Protein AF-A0A7J2HH05-F1 (afdb_monomer_lite)

pLDDT: mean 74.26, std 14.27, range [44.91, 89.44]

Structure (mmCIF, N/CA/C/O backbone):
data_AF-A0A7J2HH05-F1
#
_entry.id   AF-A0A7J2HH05-F1
#
loop_
_atom_site.group_PDB
_atom_site.id
_atom_site.type_symbol
_atom_site.label_atom_id
_atom_site.label_alt_id
_atom_site.label_comp_id
_atom_site.label_asym_id
_atom_site.label_entity_id
_atom_site.label_seq_id
_atom_site.pdbx_PDB_ins_code
_atom_site.Cartn_x
_atom_site.Cartn_y
_atom_site.Cartn_z
_atom_site.occupancy
_atom_site.B_iso_or_equiv
_atom_site.auth_seq_id
_atom_site.auth_comp_id
_atom_site.auth_asym_id
_atom_site.auth_atom_id
_atom_site.pdbx_PDB_model_num
ATOM 1 N N . MET A 1 1 ? -16.061 2.643 0.095 1.00 50.12 1 MET A N 1
ATOM 2 C CA . MET A 1 1 ? -15.440 3.628 -0.816 1.00 50.12 1 MET A CA 1
ATOM 3 C C . MET A 1 1 ? -14.128 3.038 -1.307 1.00 50.12 1 MET A C 1
ATOM 5 O O . MET A 1 1 ? -13.334 2.627 -0.474 1.00 50.12 1 MET A O 1
ATOM 9 N N . LEU A 1 2 ? -13.931 2.905 -2.620 1.00 59.62 2 LEU A N 1
ATOM 10 C CA . LEU A 1 2 ? -12.667 2.424 -3.188 1.00 59.62 2 LEU A CA 1
ATOM 11 C C . LEU A 1 2 ? -11.757 3.632 -3.423 1.00 59.62 2 LEU A C 1
ATOM 13 O O . LEU A 1 2 ? -12.039 4.453 -4.292 1.00 59.62 2 LEU A O 1
ATOM 17 N N . VAL A 1 3 ? -10.699 3.759 -2.623 1.00 78.00 3 VAL A N 1
ATOM 18 C CA . VAL A 1 3 ? -9.691 4.818 -2.770 1.00 78.00 3 VAL A CA 1
ATOM 19 C C . VAL A 1 3 ? -8.599 4.317 -3.714 1.00 78.00 3 VAL A C 1
ATOM 21 O O . VAL A 1 3 ? -8.062 3.230 -3.514 1.00 78.00 3 VAL A O 1
ATOM 24 N N . ARG A 1 4 ? -8.272 5.095 -4.752 1.00 81.88 4 ARG A N 1
ATOM 25 C CA . ARG A 1 4 ? -7.145 4.818 -5.658 1.00 81.88 4 ARG A CA 1
ATOM 26 C C . ARG A 1 4 ? -6.008 5.790 -5.364 1.00 81.88 4 ARG A C 1
ATOM 28 O O . ARG A 1 4 ? -6.240 6.992 -5.287 1.00 81.88 4 ARG A O 1
ATOM 35 N N . ILE A 1 5 ? -4.794 5.265 -5.226 1.00 84.81 5 ILE A N 1
ATOM 36 C CA . ILE A 1 5 ? -3.584 6.036 -4.916 1.00 84.81 5 ILE A CA 1
ATOM 37 C C . ILE A 1 5 ? -2.554 5.770 -6.016 1.00 84.81 5 ILE A C 1
ATOM 39 O O . ILE A 1 5 ? -2.297 4.618 -6.355 1.00 84.81 5 ILE A O 1
ATOM 43 N N . GLY A 1 6 ? -1.979 6.833 -6.582 1.00 89.12 6 GLY A N 1
ATOM 44 C CA . GLY A 1 6 ? -0.900 6.742 -7.567 1.00 89.12 6 GLY A CA 1
ATOM 45 C C . GLY A 1 6 ? 0.472 6.902 -6.912 1.00 89.12 6 GLY A C 1
ATOM 46 O O . GLY A 1 6 ? 0.689 7.853 -6.165 1.00 89.12 6 GLY A O 1
ATOM 47 N N . LEU A 1 7 ? 1.407 5.996 -7.209 1.00 86.69 7 LEU A N 1
ATOM 48 C CA . LEU A 1 7 ? 2.779 6.048 -6.698 1.00 86.69 7 LEU A CA 1
ATOM 49 C C . LEU A 1 7 ? 3.717 6.695 -7.737 1.00 86.69 7 LEU A C 1
ATOM 51 O O . LEU A 1 7 ? 4.044 6.079 -8.751 1.00 86.69 7 LEU A O 1
ATOM 55 N N . ILE A 1 8 ? 4.165 7.931 -7.493 1.00 87.88 8 ILE A N 1
ATOM 56 C CA . ILE A 1 8 ? 4.976 8.726 -8.439 1.00 87.88 8 ILE A CA 1
ATOM 57 C C . ILE A 1 8 ? 6.378 9.035 -7.895 1.00 87.88 8 ILE A C 1
ATOM 59 O O . ILE A 1 8 ? 6.587 9.091 -6.687 1.00 87.88 8 ILE A O 1
ATOM 63 N N . GLY A 1 9 ? 7.364 9.233 -8.779 1.00 86.31 9 GLY A N 1
ATOM 64 C CA . GLY A 1 9 ? 8.727 9.631 -8.389 1.00 86.31 9 GLY A CA 1
ATOM 65 C C . GLY A 1 9 ? 9.818 9.224 -9.385 1.00 86.31 9 GLY A C 1
ATOM 66 O O . GLY A 1 9 ? 9.572 8.432 -10.297 1.00 86.31 9 GLY A O 1
ATOM 67 N N . LYS A 1 10 ? 11.041 9.736 -9.186 1.00 85.56 10 LYS A N 1
ATOM 68 C CA . LYS A 1 10 ? 12.215 9.500 -10.057 1.00 85.56 10 LYS A CA 1
ATOM 69 C C . LYS A 1 10 ? 12.570 8.012 -10.172 1.00 85.56 10 LYS A C 1
ATOM 71 O O . LYS A 1 10 ? 12.186 7.207 -9.328 1.00 85.56 10 LYS A O 1
ATOM 76 N N . THR A 1 11 ? 13.279 7.612 -11.221 1.00 78.19 11 THR A N 1
ATOM 77 C CA . THR A 1 11 ? 13.749 6.225 -11.391 1.00 78.19 11 THR A CA 1
ATOM 78 C C . THR A 1 11 ? 14.630 5.784 -10.213 1.00 78.19 11 THR A C 1
ATOM 80 O O . THR A 1 11 ? 15.299 6.607 -9.595 1.00 78.19 11 THR A O 1
ATOM 83 N N . ASN A 1 12 ? 14.603 4.490 -9.872 1.00 77.25 12 ASN A N 1
ATOM 84 C CA . ASN A 1 12 ? 15.413 3.874 -8.805 1.00 77.25 12 ASN A CA 1
ATOM 85 C C . ASN A 1 12 ? 15.224 4.425 -7.374 1.00 77.25 12 ASN A C 1
ATOM 87 O O . ASN A 1 12 ? 16.034 4.148 -6.499 1.00 77.25 12 ASN A O 1
ATOM 91 N N . THR A 1 13 ? 14.128 5.132 -7.080 1.00 84.31 13 THR A N 1
ATOM 92 C CA . THR A 1 13 ? 13.818 5.629 -5.721 1.00 84.31 13 THR A CA 1
ATOM 93 C C . THR A 1 13 ? 13.048 4.630 -4.842 1.00 84.31 13 THR A C 1
ATOM 95 O O . THR A 1 13 ? 12.356 5.038 -3.915 1.00 84.31 13 THR A O 1
ATOM 98 N N . GLY A 1 14 ? 13.072 3.332 -5.165 1.00 83.31 14 GLY A N 1
ATOM 99 C CA . GLY A 1 14 ? 12.397 2.295 -4.364 1.00 83.31 14 GLY A CA 1
ATOM 100 C C . GLY A 1 14 ? 10.874 2.184 -4.541 1.00 83.31 14 GLY A C 1
ATOM 101 O O . GLY A 1 14 ? 10.218 1.505 -3.758 1.00 83.31 14 GLY A O 1
ATOM 102 N N . LYS A 1 15 ? 10.288 2.806 -5.576 1.00 87.56 15 LYS A N 1
ATOM 103 C CA . LYS A 1 15 ? 8.832 2.759 -5.837 1.00 87.56 15 LYS A CA 1
ATOM 104 C C . LYS A 1 15 ? 8.284 1.335 -5.972 1.00 87.56 15 LYS A C 1
ATOM 106 O O . LYS A 1 15 ? 7.298 1.000 -5.329 1.00 87.56 15 LYS A O 1
ATOM 111 N N . THR A 1 16 ? 8.934 0.491 -6.771 1.00 83.00 16 THR A N 1
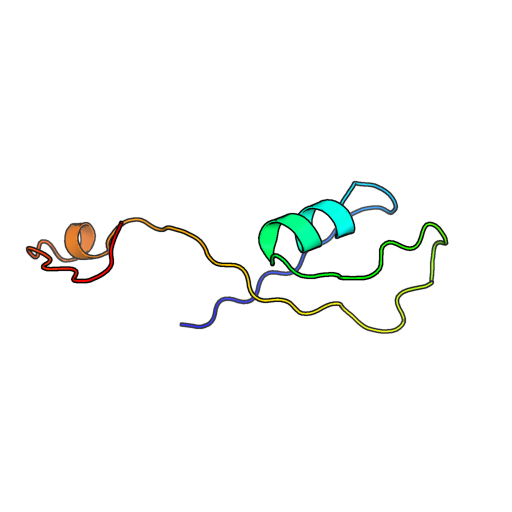ATOM 112 C CA . THR A 1 16 ? 8.506 -0.903 -6.961 1.00 83.00 16 THR A CA 1
ATOM 113 C C . THR A 1 16 ? 8.664 -1.719 -5.679 1.00 83.00 16 THR A C 1
ATOM 115 O O . THR A 1 16 ? 7.788 -2.504 -5.338 1.00 83.00 16 THR A O 1
ATOM 118 N N . THR A 1 17 ? 9.733 -1.472 -4.915 1.00 85.56 17 THR A N 1
ATOM 119 C CA . THR A 1 17 ? 9.957 -2.099 -3.606 1.00 85.56 17 THR A CA 1
ATOM 120 C C . THR A 1 17 ? 8.823 -1.780 -2.633 1.00 85.56 17 THR A C 1
ATOM 122 O O . THR A 1 17 ? 8.278 -2.687 -2.012 1.00 85.56 17 THR A O 1
ATOM 125 N N . PHE A 1 18 ? 8.425 -0.507 -2.540 1.00 87.38 18 PHE A N 1
ATOM 126 C CA . PHE A 1 18 ? 7.295 -0.096 -1.708 1.00 87.38 18 PHE A CA 1
ATOM 127 C C . PHE A 1 18 ? 5.976 -0.712 -2.187 1.00 87.38 18 PHE A C 1
ATOM 129 O O . PHE A 1 18 ? 5.219 -1.242 -1.379 1.00 87.38 18 PHE A O 1
ATOM 136 N N . PHE A 1 19 ? 5.713 -0.674 -3.497 1.00 86.62 19 PHE A N 1
ATOM 137 C CA . PHE A 1 19 ? 4.496 -1.237 -4.077 1.00 86.62 19 PHE A CA 1
ATOM 138 C C . PHE A 1 19 ? 4.342 -2.728 -3.743 1.00 86.62 19 PHE A C 1
ATOM 140 O O . PHE A 1 19 ? 3.275 -3.144 -3.293 1.00 86.62 19 PHE A O 1
ATOM 147 N N . ASN A 1 20 ? 5.412 -3.514 -3.884 1.00 84.00 20 ASN A N 1
ATOM 148 C CA . ASN A 1 20 ? 5.400 -4.944 -3.569 1.00 84.00 20 ASN A CA 1
ATOM 149 C C . ASN A 1 20 ? 5.189 -5.203 -2.074 1.00 84.00 20 ASN A C 1
ATOM 151 O O . ASN A 1 20 ? 4.370 -6.040 -1.704 1.00 84.00 20 ASN A O 1
ATOM 155 N N . ALA A 1 21 ? 5.868 -4.442 -1.210 1.00 85.25 21 ALA A N 1
ATOM 156 C CA . ALA A 1 21 ? 5.707 -4.565 0.237 1.00 85.25 21 ALA A CA 1
ATOM 157 C C . ALA A 1 21 ? 4.277 -4.230 0.699 1.00 85.25 21 ALA A C 1
ATOM 159 O O . ALA A 1 21 ? 3.725 -4.929 1.544 1.00 85.25 21 ALA A O 1
ATOM 160 N N . ALA A 1 22 ? 3.664 -3.186 0.132 1.00 84.81 22 ALA A N 1
ATOM 161 C CA . ALA A 1 22 ? 2.331 -2.728 0.522 1.00 84.81 22 ALA A CA 1
ATOM 162 C C . ALA A 1 22 ? 1.200 -3.621 -0.012 1.00 84.81 22 ALA A C 1
ATOM 164 O O . ALA A 1 22 ? 0.163 -3.758 0.634 1.00 84.81 22 ALA A O 1
ATOM 165 N N . THR A 1 23 ? 1.376 -4.207 -1.196 1.00 82.25 23 THR A N 1
ATOM 166 C CA . THR A 1 23 ? 0.332 -5.013 -1.852 1.00 82.25 23 THR A CA 1
ATOM 167 C C . THR A 1 23 ? 0.461 -6.509 -1.580 1.00 82.25 23 THR A C 1
ATOM 169 O O . THR A 1 23 ? -0.392 -7.272 -2.025 1.00 82.25 23 THR A O 1
ATOM 172 N N . LEU A 1 24 ? 1.531 -6.940 -0.891 1.00 72.62 24 LEU A N 1
ATOM 173 C CA . LEU A 1 24 ? 1.961 -8.347 -0.822 1.00 72.62 24 LEU A CA 1
ATOM 174 C C .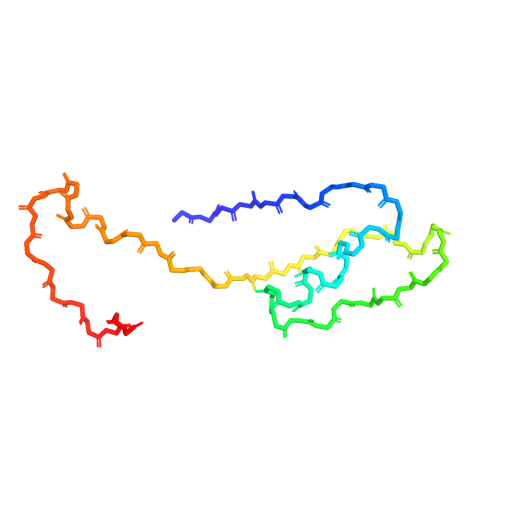 LEU A 1 24 ? 2.042 -9.004 -2.220 1.00 72.62 24 LEU A C 1
ATOM 176 O O . LEU A 1 24 ? 1.959 -10.223 -2.355 1.00 72.62 24 LEU A O 1
ATOM 180 N N . GLY A 1 25 ? 2.169 -8.182 -3.265 1.00 64.25 25 GLY A N 1
ATOM 181 C CA . GLY A 1 25 ? 2.152 -8.572 -4.665 1.00 64.25 25 GLY A CA 1
ATOM 182 C C . GLY A 1 25 ? 3.558 -8.624 -5.253 1.00 64.25 25 GLY A C 1
ATOM 183 O O . GLY A 1 25 ? 4.488 -7.985 -4.763 1.00 64.25 25 G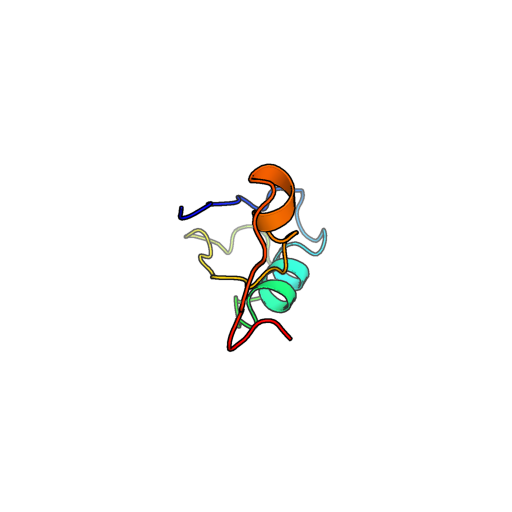LY A O 1
ATOM 184 N N . ALA A 1 26 ? 3.708 -9.383 -6.335 1.00 57.81 26 ALA A N 1
ATOM 185 C CA . ALA A 1 26 ? 4.964 -9.531 -7.061 1.00 57.81 26 ALA A CA 1
ATOM 186 C C . ALA A 1 26 ? 4.951 -8.685 -8.345 1.00 57.81 26 ALA A C 1
ATOM 188 O O . ALA A 1 26 ? 4.902 -9.235 -9.443 1.00 57.81 26 ALA A O 1
ATOM 189 N N . ALA A 1 27 ? 4.959 -7.350 -8.239 1.00 60.56 27 ALA A N 1
ATOM 190 C CA . ALA A 1 27 ? 5.228 -6.528 -9.420 1.00 60.56 27 ALA A CA 1
ATOM 191 C C . ALA A 1 27 ? 6.712 -6.634 -9.795 1.00 60.56 27 ALA A C 1
ATOM 193 O O . ALA A 1 27 ? 7.593 -6.595 -8.929 1.00 60.56 27 ALA A O 1
ATOM 194 N N . GLU A 1 28 ? 6.993 -6.768 -11.090 1.00 53.44 28 GLU A N 1
ATOM 195 C CA . GLU A 1 28 ? 8.355 -6.943 -11.592 1.00 53.44 28 GLU A CA 1
ATOM 196 C C . GLU A 1 28 ? 9.246 -5.732 -11.269 1.00 53.44 28 GLU A C 1
ATOM 198 O O . GLU A 1 28 ? 8.912 -4.576 -11.551 1.00 53.44 28 GLU A O 1
ATOM 203 N N . ILE A 1 29 ? 10.414 -6.002 -10.676 1.00 53.47 29 ILE A N 1
ATOM 204 C CA . ILE A 1 29 ? 11.475 -5.019 -10.439 1.00 53.47 29 ILE A CA 1
ATOM 205 C C . ILE A 1 29 ? 12.448 -5.112 -11.618 1.00 53.47 29 ILE A C 1
ATOM 207 O O . ILE A 1 29 ? 13.301 -5.993 -11.651 1.00 53.47 29 ILE A O 1
ATOM 211 N N . SER A 1 30 ? 12.331 -4.204 -12.586 1.00 47.78 30 SER A N 1
ATOM 212 C CA . SER A 1 30 ? 13.296 -4.076 -13.683 1.00 47.78 30 SER A CA 1
ATOM 213 C C . SER A 1 30 ? 14.244 -2.902 -13.435 1.00 47.78 30 SER A C 1
ATOM 215 O O . SER A 1 30 ? 13.824 -1.812 -13.042 1.00 47.78 30 SER A O 1
ATOM 217 N N . THR A 1 31 ? 15.538 -3.124 -13.661 1.00 46.25 31 THR A N 1
ATOM 218 C CA . THR A 1 31 ? 16.623 -2.137 -13.525 1.00 46.25 31 THR A CA 1
ATOM 219 C C . THR A 1 31 ? 16.826 -1.284 -14.779 1.00 46.25 31 THR A C 1
ATOM 221 O O . THR A 1 31 ? 17.576 -0.307 -14.737 1.00 46.25 31 THR A O 1
ATOM 224 N N . TYR A 1 32 ? 16.152 -1.615 -15.886 1.00 45.84 32 TYR A N 1
ATOM 225 C CA . TYR A 1 32 ? 16.243 -0.865 -17.136 1.00 45.84 32 TYR A CA 1
ATOM 226 C C . TYR A 1 32 ? 15.192 0.254 -17.187 1.00 45.84 32 TYR A C 1
ATOM 228 O O . TYR A 1 32 ? 13.988 -0.038 -17.144 1.00 45.84 32 TYR A O 1
ATOM 236 N N . PRO A 1 33 ? 15.601 1.533 -17.319 1.00 44.91 33 PRO A N 1
ATOM 237 C CA . PRO A 1 33 ? 14.649 2.608 -17.559 1.00 44.91 33 PRO A CA 1
ATOM 238 C C . PRO A 1 33 ? 13.889 2.317 -18.865 1.00 44.91 33 PRO A C 1
ATOM 240 O O . PRO A 1 33 ? 14.486 1.846 -19.828 1.00 44.91 33 PRO A O 1
ATOM 243 N N . PHE A 1 34 ? 12.578 2.590 -18.875 1.00 49.31 34 PHE A N 1
ATOM 244 C CA . PHE A 1 34 ? 11.629 2.355 -19.985 1.00 49.31 34 PHE A CA 1
ATOM 245 C C . PHE A 1 34 ? 11.057 0.933 -20.170 1.00 49.31 34 PHE A C 1
ATOM 247 O O . PHE A 1 34 ? 10.548 0.624 -21.245 1.00 49.31 34 PHE A O 1
ATOM 254 N N . THR A 1 35 ? 11.050 0.077 -19.142 1.00 45.12 35 THR A N 1
ATOM 255 C CA . THR A 1 35 ? 10.436 -1.270 -19.244 1.00 45.12 35 THR A CA 1
ATOM 256 C C . THR A 1 35 ? 8.969 -1.379 -18.800 1.00 45.12 35 THR A C 1
ATOM 258 O O . THR A 1 35 ? 8.343 -2.400 -19.061 1.00 45.12 35 THR A O 1
ATOM 261 N N . THR A 1 36 ? 8.349 -0.341 -18.233 1.00 49.16 36 THR A N 1
ATOM 262 C CA . THR A 1 36 ? 6.908 -0.361 -17.911 1.00 49.16 36 THR A CA 1
ATOM 263 C C . THR A 1 36 ? 6.076 0.198 -19.070 1.00 49.16 36 THR A C 1
ATOM 265 O O . THR A 1 36 ? 5.891 1.409 -19.180 1.00 49.16 36 THR A O 1
ATOM 268 N N . LYS A 1 37 ? 5.573 -0.680 -19.954 1.00 52.47 37 LYS A N 1
ATOM 269 C CA . LYS A 1 37 ? 4.579 -0.316 -20.988 1.00 52.47 37 LYS A CA 1
ATOM 270 C C . LYS A 1 37 ? 3.168 -0.097 -20.413 1.00 52.47 37 LYS A C 1
ATOM 272 O O . LYS A 1 37 ? 2.388 0.605 -21.044 1.00 52.47 37 LYS A O 1
ATOM 277 N N . GLU A 1 38 ? 2.865 -0.623 -19.220 1.00 58.44 38 GLU A N 1
ATOM 278 C CA . GLU A 1 38 ? 1.574 -0.463 -18.531 1.00 58.44 38 GLU A CA 1
ATOM 279 C C . GLU A 1 38 ? 1.746 -0.186 -17.019 1.00 58.44 38 GLU A C 1
ATOM 281 O O . GLU A 1 38 ? 2.711 -0.660 -16.414 1.00 58.44 38 GLU A O 1
ATOM 286 N N . PRO A 1 39 ? 0.855 0.605 -16.387 1.00 65.31 39 PRO A N 1
ATOM 287 C CA . PRO A 1 39 ? 0.895 0.867 -14.947 1.00 65.31 39 PRO A CA 1
ATOM 288 C C . PRO A 1 39 ? 0.545 -0.378 -14.111 1.00 65.31 39 PRO A C 1
ATOM 290 O O . PRO A 1 39 ? -0.427 -1.072 -14.39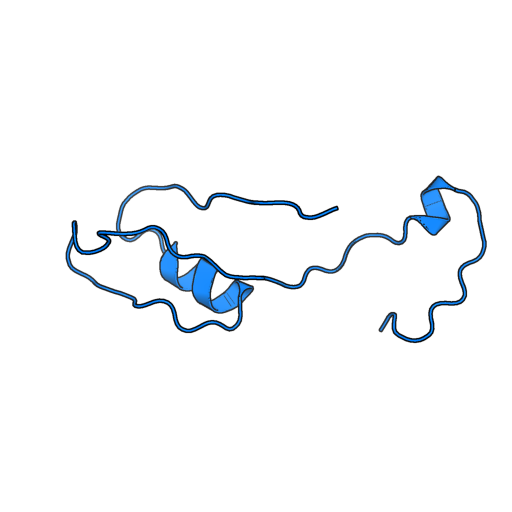2 1.00 65.31 39 PRO A O 1
ATOM 293 N N . ASN A 1 40 ? 1.298 -0.623 -13.030 1.00 73.44 40 ASN A N 1
ATOM 294 C CA . ASN A 1 40 ? 1.027 -1.721 -12.095 1.00 73.44 40 ASN A CA 1
ATOM 295 C C . ASN A 1 40 ? -0.153 -1.383 -11.171 1.00 73.44 40 ASN A C 1
ATOM 297 O O . ASN A 1 40 ? -0.127 -0.372 -10.464 1.00 73.44 40 ASN A O 1
ATOM 301 N N . TYR A 1 41 ? -1.156 -2.261 -11.130 1.00 75.69 41 TYR A N 1
ATOM 302 C CA . TYR A 1 41 ? -2.293 -2.170 -10.212 1.00 75.69 41 TYR A CA 1
ATOM 303 C C . TYR A 1 41 ? -2.185 -3.231 -9.121 1.00 75.69 41 TYR A C 1
ATOM 305 O O . TYR A 1 41 ? -1.840 -4.379 -9.384 1.00 75.69 41 TYR A O 1
ATOM 313 N N . GLY A 1 42 ? -2.485 -2.847 -7.884 1.00 75.31 42 GLY A N 1
ATOM 314 C CA . GLY A 1 42 ? -2.434 -3.739 -6.732 1.00 75.31 42 GLY A CA 1
ATOM 315 C C . GLY A 1 42 ? -3.316 -3.213 -5.610 1.00 75.31 42 GLY A C 1
ATOM 316 O O . GLY A 1 42 ? -3.630 -2.022 -5.561 1.00 75.31 42 GLY A O 1
ATOM 317 N N . THR A 1 43 ? -3.750 -4.116 -4.736 1.00 80.50 43 THR A N 1
ATOM 318 C CA . THR A 1 43 ? -4.602 -3.787 -3.588 1.00 80.50 43 THR A CA 1
ATOM 319 C C . THR A 1 43 ? -3.781 -3.939 -2.318 1.00 80.50 43 THR A C 1
ATOM 321 O O . THR A 1 43 ? -3.105 -4.946 -2.143 1.00 80.50 43 THR A O 1
ATOM 324 N N . ALA A 1 44 ? -3.827 -2.932 -1.451 1.00 81.44 44 ALA A N 1
ATOM 325 C CA . ALA A 1 44 ? -3.163 -2.938 -0.155 1.00 81.44 44 ALA A CA 1
ATOM 326 C C . ALA A 1 44 ? -4.216 -2.865 0.955 1.00 81.44 44 ALA A C 1
ATOM 328 O O . ALA A 1 44 ? -5.235 -2.184 0.808 1.00 81.44 44 ALA A O 1
ATOM 329 N N . HIS A 1 45 ? -3.960 -3.545 2.071 1.00 81.44 45 HIS A N 1
ATOM 330 C CA . HIS A 1 45 ? -4.789 -3.452 3.269 1.00 81.44 45 HIS A CA 1
ATOM 331 C C . HIS A 1 45 ? -4.167 -2.452 4.241 1.00 81.44 45 HIS A C 1
ATOM 333 O O . HIS A 1 45 ? -2.974 -2.509 4.524 1.00 81.44 45 HIS A O 1
ATOM 339 N N . VAL A 1 46 ? -4.982 -1.528 4.746 1.00 79.44 46 VAL A N 1
ATOM 340 C CA . VAL A 1 46 ? -4.559 -0.503 5.704 1.00 79.44 46 VAL A CA 1
ATOM 341 C C . VAL A 1 46 ? -5.508 -0.493 6.894 1.00 79.44 46 VAL A C 1
ATOM 343 O O . VAL A 1 46 ? -6.713 -0.694 6.739 1.00 79.44 46 VAL A O 1
ATOM 346 N N . VAL A 1 47 ? -4.958 -0.258 8.082 1.00 82.88 47 VAL A N 1
ATOM 347 C CA . VAL A 1 47 ? -5.740 -0.051 9.303 1.00 82.88 47 VAL A CA 1
ATOM 348 C C . VAL A 1 47 ? -6.021 1.442 9.430 1.00 82.88 47 VAL A C 1
ATOM 350 O O . VAL A 1 47 ? -5.113 2.260 9.303 1.00 82.88 47 VAL A O 1
ATOM 353 N N . THR A 1 48 ? -7.278 1.799 9.670 1.00 82.12 48 THR A N 1
ATOM 354 C CA . THR A 1 48 ? -7.703 3.182 9.913 1.00 82.12 48 THR A CA 1
ATOM 355 C C . THR A 1 48 ? -8.401 3.288 11.263 1.00 82.12 48 THR A C 1
ATOM 357 O O . THR A 1 48 ? -8.792 2.280 11.856 1.00 82.12 48 THR A O 1
ATOM 360 N N . LEU A 1 49 ? -8.558 4.515 11.760 1.00 83.44 49 LEU A N 1
ATOM 361 C CA . LEU A 1 49 ? -9.328 4.780 12.967 1.00 83.44 49 LEU A CA 1
ATOM 362 C C . LEU A 1 49 ? -10.781 4.329 12.775 1.00 83.44 49 LEU A C 1
ATOM 364 O O . LEU A 1 49 ? -11.395 4.572 11.737 1.00 83.44 49 LEU A O 1
ATOM 368 N N . CYS A 1 50 ? -11.337 3.682 13.799 1.00 84.69 50 CYS A N 1
ATOM 369 C CA . CYS A 1 50 ? -12.747 3.321 13.804 1.00 84.69 50 CYS A CA 1
ATOM 370 C C . CYS A 1 50 ? -13.616 4.583 13.746 1.00 84.69 50 CYS A C 1
ATOM 372 O O . CYS A 1 50 ? -13.561 5.431 14.641 1.00 84.69 50 CYS A O 1
ATOM 374 N N . VAL A 1 51 ? -14.473 4.655 12.726 1.00 86.31 51 VAL A N 1
ATOM 375 C CA . VAL A 1 51 ? -15.410 5.770 12.494 1.00 86.31 51 VAL A CA 1
ATOM 376 C C . VAL A 1 51 ? -16.459 5.885 13.614 1.00 86.31 51 VAL A C 1
ATOM 378 O O . VAL A 1 51 ? -17.097 6.916 13.784 1.00 86.31 51 VAL A O 1
ATOM 381 N N . CYS A 1 52 ? -16.601 4.854 14.453 1.00 87.06 52 CYS A N 1
ATOM 382 C CA . CYS A 1 52 ? -17.430 4.880 15.657 1.00 87.06 52 CYS A CA 1
ATOM 383 C C . CYS A 1 52 ? -17.136 6.077 16.580 1.00 87.06 52 CYS A C 1
ATOM 385 O O . CYS A 1 52 ? -18.052 6.597 17.217 1.00 87.06 52 CYS A O 1
ATOM 387 N N . ARG A 1 53 ? -15.882 6.557 16.597 1.00 85.31 53 ARG A N 1
ATOM 388 C CA . ARG A 1 53 ? -15.474 7.755 17.347 1.00 85.31 53 ARG A CA 1
ATOM 389 C C . ARG A 1 53 ? -16.054 9.045 16.768 1.00 85.31 53 ARG A C 1
ATOM 391 O O . ARG A 1 53 ? -16.375 9.946 17.530 1.00 85.31 53 ARG A O 1
ATOM 398 N N . GLU A 1 54 ? -16.206 9.126 15.449 1.00 88.88 54 GLU A N 1
ATOM 399 C CA . GLU A 1 54 ? -16.785 10.292 14.768 1.00 88.88 54 GLU A CA 1
ATOM 400 C C . GLU A 1 54 ? -18.305 10.341 14.948 1.00 88.88 54 GLU A C 1
ATOM 402 O O . GLU A 1 54 ? -18.878 11.409 15.140 1.00 88.88 54 GLU A O 1
ATOM 407 N N . PHE A 1 55 ? -18.957 9.175 14.950 1.00 89.06 55 PHE A N 1
ATOM 408 C CA . PHE A 1 55 ? -20.408 9.063 15.118 1.00 89.06 55 PHE A CA 1
ATOM 409 C C . PHE A 1 55 ? -20.871 8.937 16.578 1.00 89.06 55 PHE A C 1
ATOM 411 O O . P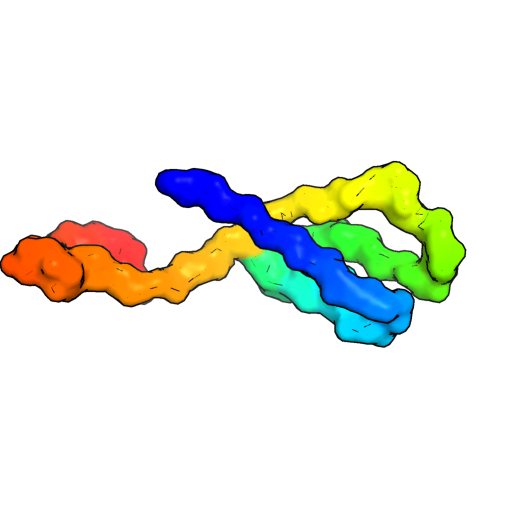HE A 1 55 ? -22.073 8.869 16.824 1.00 89.06 55 PHE A O 1
ATOM 418 N N . ASN A 1 56 ? -19.946 8.912 17.542 1.00 87.94 56 ASN A N 1
ATOM 419 C CA . ASN A 1 56 ? -20.219 8.747 18.974 1.00 87.94 56 ASN A CA 1
ATOM 420 C C . ASN A 1 56 ? -21.083 7.507 19.303 1.00 87.94 56 ASN A C 1
ATOM 422 O O . ASN A 1 56 ? -21.994 7.556 20.132 1.00 87.94 56 ASN A O 1
ATOM 426 N N . VAL A 1 57 ? -20.804 6.385 18.632 1.00 89.44 57 VAL A N 1
ATOM 427 C CA . VAL A 1 57 ? -21.506 5.101 18.811 1.00 89.44 57 VAL A CA 1
ATOM 428 C C . VAL A 1 57 ? -20.560 4.031 19.354 1.00 89.44 57 VAL A C 1
ATOM 430 O O . VAL A 1 57 ? -19.370 4.033 19.049 1.00 89.44 57 VAL A O 1
ATOM 433 N N . LYS A 1 58 ? -21.084 3.084 20.143 1.00 86.38 58 LYS A N 1
ATOM 434 C CA . LYS A 1 58 ? -20.312 1.926 20.622 1.00 86.38 58 LYS A CA 1
ATOM 435 C C . LYS A 1 58 ? -20.264 0.854 19.534 1.00 86.38 58 LYS A C 1
ATOM 437 O O . LYS A 1 58 ? -21.308 0.345 19.127 1.00 86.38 58 LYS A O 1
ATOM 442 N N . ASP A 1 59 ? -19.069 0.513 19.067 1.00 80.94 59 ASP A N 1
ATOM 443 C CA . ASP A 1 59 ? -18.870 -0.534 18.072 1.00 80.94 59 ASP A CA 1
ATOM 444 C C . ASP A 1 59 ? -18.866 -1.937 18.706 1.00 80.94 59 ASP A C 1
ATOM 446 O O . ASP A 1 59 ? -18.546 -2.129 19.879 1.00 80.94 59 ASP A O 1
ATOM 450 N N . ASN A 1 60 ? -19.261 -2.941 17.918 1.00 84.25 60 ASN A N 1
ATOM 451 C CA . ASN A 1 60 ? -19.125 -4.360 18.264 1.00 84.25 60 ASN A CA 1
ATOM 452 C C . ASN A 1 60 ? -18.478 -5.122 17.091 1.00 84.25 60 ASN A C 1
ATOM 454 O O . ASN A 1 60 ? -19.149 -5.904 16.404 1.00 84.25 60 ASN A O 1
ATOM 458 N N . PRO A 1 61 ? -17.206 -4.830 16.766 1.00 76.81 61 PRO A N 1
ATOM 459 C CA . PRO A 1 61 ? -16.553 -5.399 15.600 1.00 76.81 61 PRO A CA 1
ATOM 460 C C . PRO A 1 61 ? -16.212 -6.875 15.838 1.00 76.81 61 PRO A C 1
ATOM 462 O O . PRO A 1 61 ? -15.541 -7.228 16.802 1.00 76.81 61 PRO A O 1
ATOM 465 N N . ARG A 1 62 ? -16.631 -7.756 14.922 1.00 73.56 62 ARG A N 1
ATOM 466 C CA . ARG A 1 62 ? -16.328 -9.200 14.999 1.00 73.56 62 ARG A CA 1
ATOM 467 C C . ARG A 1 62 ? -14.904 -9.568 14.558 1.00 73.56 62 ARG A C 1
ATOM 469 O O . ARG A 1 62 ? -14.436 -10.628 14.940 1.00 73.56 62 ARG A O 1
ATOM 476 N N . ASN A 1 63 ? -14.238 -8.716 13.769 1.00 67.69 63 ASN A N 1
ATOM 477 C CA . ASN A 1 63 ? -12.949 -9.008 13.115 1.00 67.69 63 ASN A CA 1
ATOM 478 C C . ASN A 1 63 ? -11.958 -7.822 13.130 1.00 67.69 63 ASN A C 1
ATOM 480 O O . ASN A 1 63 ? -11.083 -7.738 12.274 1.00 67.69 63 ASN A O 1
ATOM 484 N N . SER A 1 64 ? -12.085 -6.890 14.077 1.00 60.22 64 SER A N 1
ATOM 485 C CA . SER A 1 64 ? -11.107 -5.804 14.246 1.00 60.22 64 SER A C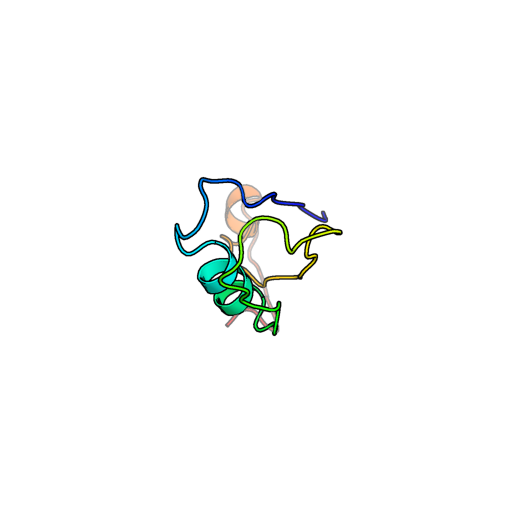A 1
ATOM 486 C C . SER A 1 64 ? -10.033 -6.243 15.242 1.00 60.22 64 SER A C 1
ATOM 488 O O . SER A 1 64 ? -10.172 -5.979 16.435 1.00 60.22 64 SER A O 1
ATOM 490 N N . LYS A 1 65 ? -9.010 -6.961 14.771 1.00 56.62 65 LYS A N 1
ATOM 491 C CA . LYS A 1 65 ? -7.773 -7.191 15.530 1.00 56.62 65 LYS A CA 1
ATOM 492 C C . LYS A 1 65 ? -6.700 -6.222 15.062 1.00 56.62 65 LYS A C 1
ATOM 494 O O . LYS A 1 65 ? -6.633 -6.007 13.832 1.00 56.62 65 LYS A O 1
#

Foldseek 3Di:
DDDDDDQDDDPPPCSLVVVCVFQVDDDDDDPDPPPPPDDDDGDGDDDDDDCCVVVVHDDDDPDDD

Radius of gyration: 17.16 Å; chains: 1; bounding box: 38×20×42 Å

Secondary structure (DSSP, 8-state):
---------STTSSHHHHHHHHHT-------STT--SS------------THHHHT-----SS--

Sequence (65 aa):
MLVRIGLIGKTNTGKTTFFNAATLGAAEISTYPFTTKEPNYGTAHVVTLCVCREFNVKDNPRNSK